Protein AF-A0A821YHN1-F1 (afdb_monomer_lite)

Structure (mmCIF, N/CA/C/O backbone):
data_AF-A0A821YHN1-F1
#
_entry.id   AF-A0A821YHN1-F1
#
loop_
_atom_site.group_PDB
_atom_site.id
_atom_site.type_symbol
_atom_site.label_atom_id
_atom_site.label_alt_id
_atom_site.label_comp_id
_atom_site.label_asym_id
_atom_site.label_entity_id
_atom_site.label_seq_id
_atom_site.pdbx_PDB_ins_code
_atom_site.Cartn_x
_atom_site.Cartn_y
_atom_site.Cartn_z
_atom_site.occupancy
_atom_site.B_iso_or_equiv
_atom_site.auth_seq_id
_atom_site.auth_comp_id
_atom_site.auth_asym_id
_atom_site.auth_atom_id
_atom_site.pdbx_PDB_model_num
ATOM 1 N N . MET A 1 1 ? -8.810 44.900 43.693 1.00 41.00 1 MET A N 1
ATOM 2 C CA . MET A 1 1 ? -9.451 44.378 42.469 1.00 41.00 1 MET A CA 1
ATOM 3 C C . MET A 1 1 ? -9.091 45.338 41.353 1.00 41.00 1 MET A C 1
ATOM 5 O O . MET A 1 1 ? -9.586 46.455 41.370 1.00 41.00 1 MET A O 1
ATOM 9 N N . SER A 1 2 ? -8.156 44.961 40.484 1.00 47.25 2 SER A N 1
ATOM 10 C CA . SER A 1 2 ? -7.614 45.855 39.453 1.00 47.25 2 SER A CA 1
ATOM 11 C C . SER A 1 2 ? -7.832 45.208 38.092 1.00 47.25 2 SER A C 1
ATOM 13 O O . SER A 1 2 ? -7.336 44.110 37.849 1.00 47.25 2 SER A O 1
ATOM 15 N N . SER A 1 3 ? -8.634 45.858 37.251 1.00 49.53 3 SER A N 1
ATOM 16 C CA . SER A 1 3 ? -8.987 45.409 35.902 1.00 49.53 3 SER A CA 1
ATOM 17 C C . SER A 1 3 ? -7.747 45.278 35.004 1.00 49.53 3 SER A C 1
ATOM 19 O O . SER A 1 3 ? -6.844 46.113 35.111 1.00 49.53 3 SER A O 1
ATOM 21 N N . PRO A 1 4 ? -7.682 44.290 34.092 1.00 53.59 4 PRO A N 1
ATOM 22 C CA . PRO A 1 4 ? -6.607 44.223 33.111 1.00 53.59 4 PRO A CA 1
ATOM 23 C C . PRO A 1 4 ? -6.794 45.344 32.080 1.00 53.59 4 PRO A C 1
ATOM 25 O O . PRO A 1 4 ? -7.814 45.421 31.399 1.00 53.59 4 PRO A O 1
ATOM 28 N N . GLN A 1 5 ? -5.817 46.247 31.998 1.00 58.00 5 GLN A N 1
ATOM 29 C CA . GLN A 1 5 ? -5.789 47.318 31.004 1.00 58.00 5 GLN A CA 1
ATOM 30 C C . GLN A 1 5 ? -5.553 46.711 29.614 1.00 58.00 5 GLN A C 1
ATOM 32 O O . GLN A 1 5 ? -4.516 46.091 29.373 1.00 58.00 5 GLN A O 1
ATOM 37 N N . LEU A 1 6 ? -6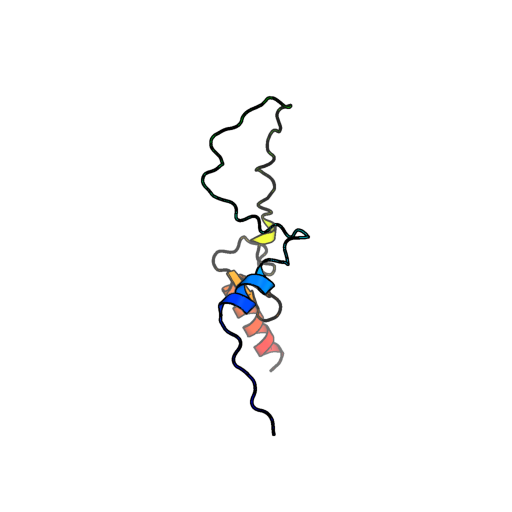.507 46.903 28.701 1.00 57.03 6 LEU A N 1
ATOM 38 C CA . LEU A 1 6 ? -6.329 46.660 27.270 1.00 57.03 6 LEU A CA 1
A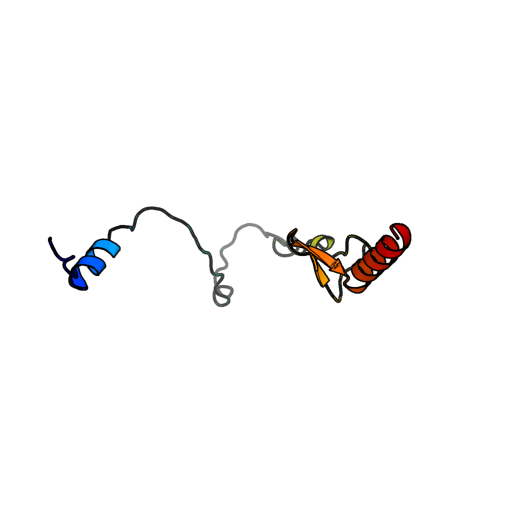TOM 39 C C . LEU A 1 6 ? -5.242 47.612 26.761 1.00 57.03 6 LEU A C 1
ATOM 41 O O . LEU A 1 6 ? -5.451 48.820 26.661 1.00 57.03 6 LEU A O 1
ATOM 45 N N . GLN A 1 7 ? -4.058 47.073 26.486 1.00 63.50 7 GLN A N 1
ATOM 46 C CA . GLN A 1 7 ? -2.973 47.840 25.884 1.00 63.50 7 GLN A CA 1
ATOM 47 C C . GLN A 1 7 ? -3.364 48.225 24.454 1.00 63.50 7 GLN A C 1
ATOM 49 O O . GLN A 1 7 ? -3.913 47.414 23.707 1.00 63.50 7 GLN A O 1
ATOM 54 N N . SER A 1 8 ? -3.102 49.475 24.076 1.00 61.50 8 SER A N 1
ATOM 55 C CA . SER A 1 8 ? -3.405 49.971 22.738 1.00 61.50 8 SER A CA 1
ATOM 56 C C . SER A 1 8 ? -2.560 49.234 21.689 1.00 61.50 8 SER A C 1
ATOM 58 O O . SER A 1 8 ? -1.370 48.980 21.891 1.00 61.50 8 SER A O 1
ATOM 60 N N . LEU A 1 9 ? -3.177 48.916 20.542 1.00 57.06 9 LEU A N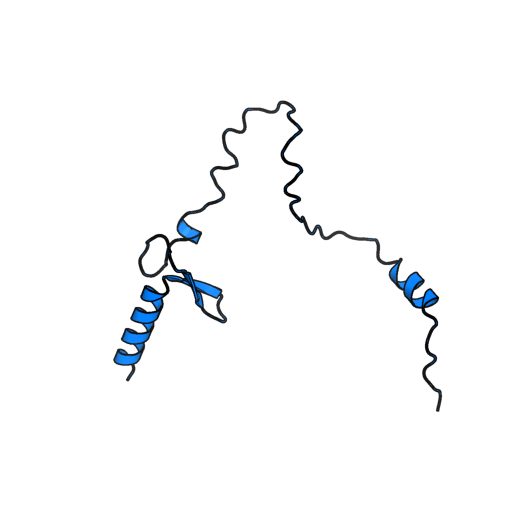 1
ATOM 61 C CA . LEU A 1 9 ? -2.563 48.216 19.401 1.00 57.06 9 LEU A CA 1
ATOM 62 C C . LEU A 1 9 ? -1.133 48.673 19.013 1.00 57.06 9 LEU A C 1
ATOM 64 O O . LEU A 1 9 ? -0.340 47.808 18.637 1.00 57.06 9 LEU A O 1
ATOM 68 N N . PRO A 1 10 ? -0.742 49.964 19.117 1.00 59.34 10 PRO A N 1
ATOM 69 C CA . PRO A 1 10 ? 0.607 50.392 18.742 1.00 59.34 10 PRO A CA 1
ATOM 70 C C . PRO A 1 10 ? 1.719 49.786 19.611 1.00 59.34 10 PRO A C 1
ATOM 72 O O . PRO A 1 10 ? 2.821 49.555 19.120 1.00 59.34 10 PRO A O 1
ATOM 75 N N . ALA A 1 11 ? 1.444 49.495 20.889 1.00 54.59 11 ALA A N 1
ATOM 76 C CA . ALA A 1 11 ? 2.454 48.982 21.818 1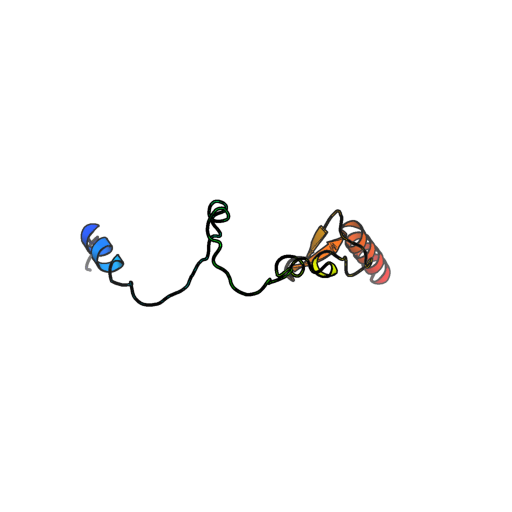.00 54.59 11 ALA A CA 1
ATOM 77 C C . ALA A 1 11 ? 2.794 47.501 21.565 1.00 54.59 11 ALA A C 1
ATOM 79 O O . ALA A 1 11 ? 3.943 47.089 21.737 1.00 54.59 11 ALA A O 1
ATOM 80 N N . LEU A 1 12 ? 1.821 46.704 21.104 1.00 55.22 12 LEU A N 1
ATOM 81 C CA . LEU A 1 12 ? 2.061 45.324 20.667 1.00 55.22 12 LEU A CA 1
ATOM 82 C C . LEU A 1 12 ? 2.819 45.273 19.336 1.00 55.22 12 LEU A C 1
ATOM 84 O O . LEU A 1 12 ? 3.680 44.412 19.164 1.00 55.22 12 LEU A O 1
ATOM 88 N N . LEU A 1 13 ? 2.564 46.230 18.435 1.00 56.38 13 LEU A N 1
ATOM 89 C CA . LEU A 1 13 ? 3.275 46.333 17.160 1.00 56.38 13 LEU A CA 1
ATOM 90 C C . LEU A 1 13 ? 4.772 46.613 17.369 1.00 56.38 13 LEU A C 1
ATOM 92 O O . LEU A 1 13 ? 5.616 45.992 16.731 1.00 56.38 13 LEU A O 1
ATOM 96 N N . GLN A 1 14 ? 5.103 47.492 18.320 1.00 57.88 14 GLN A N 1
ATOM 97 C CA . GLN A 1 14 ? 6.493 47.832 18.623 1.00 57.88 14 GLN A CA 1
ATOM 98 C C . GLN A 1 14 ? 7.244 46.679 19.307 1.00 57.88 14 GLN A C 1
ATOM 100 O O . GLN A 1 14 ? 8.442 46.505 19.090 1.00 57.88 14 GLN A O 1
ATOM 105 N N . LYS A 1 15 ? 6.540 45.849 20.090 1.00 55.97 15 LYS A N 1
ATOM 106 C CA . LYS A 1 15 ? 7.130 44.663 20.726 1.00 55.97 15 LYS A CA 1
ATOM 107 C C . LYS A 1 15 ? 7.355 43.508 19.744 1.00 55.97 15 LYS A C 1
ATOM 109 O O . LYS A 1 15 ? 8.282 42.729 19.943 1.00 55.97 15 LYS A O 1
ATOM 114 N N . ALA A 1 16 ? 6.571 43.432 18.668 1.00 54.75 16 ALA A N 1
ATOM 115 C CA . ALA A 1 16 ? 6.758 42.448 17.600 1.00 54.75 16 ALA A CA 1
ATOM 116 C C . ALA A 1 16 ? 7.964 42.752 16.686 1.00 54.75 16 ALA A C 1
ATOM 118 O O . ALA A 1 16 ? 8.447 41.865 15.994 1.00 54.75 16 ALA A O 1
ATOM 119 N N . GLN A 1 17 ? 8.480 43.986 16.688 1.00 55.81 17 GLN A N 1
ATOM 120 C CA . GLN A 1 17 ? 9.560 44.406 15.784 1.00 55.81 17 GLN A CA 1
ATOM 121 C C . GLN A 1 17 ? 10.981 44.140 16.314 1.00 55.81 17 GLN A C 1
ATOM 123 O O . GLN A 1 17 ? 11.948 44.448 15.624 1.00 55.81 17 GLN A O 1
ATOM 128 N N . GLN A 1 18 ? 11.139 43.579 17.518 1.00 54.16 18 GLN A N 1
ATOM 129 C CA . GLN A 1 18 ? 12.456 43.378 18.151 1.00 54.16 18 GLN A CA 1
ATOM 130 C C . GLN A 1 18 ? 12.955 41.925 18.157 1.00 54.16 18 GLN A C 1
ATOM 132 O O . GLN A 1 18 ? 13.995 41.644 18.745 1.00 54.16 18 GLN A O 1
ATOM 137 N N . THR A 1 19 ? 12.292 41.005 17.456 1.00 47.94 19 THR A N 1
ATOM 138 C CA . THR A 1 19 ? 12.812 39.649 17.207 1.00 47.94 19 THR A CA 1
ATOM 139 C C . THR A 1 19 ? 13.238 39.507 15.750 1.00 47.94 19 THR A C 1
ATOM 141 O O . THR A 1 19 ? 12.611 38.804 14.967 1.00 47.94 19 THR A O 1
ATOM 144 N N . ALA A 1 20 ? 14.298 40.222 15.380 1.00 49.69 20 ALA A N 1
ATOM 145 C CA . ALA A 1 20 ? 15.032 40.012 14.136 1.00 49.69 20 ALA A CA 1
ATOM 146 C C . ALA A 1 20 ? 16.499 39.742 14.489 1.00 49.69 20 ALA A C 1
ATOM 148 O O . ALA A 1 20 ? 17.361 40.604 14.348 1.00 49.69 20 ALA A O 1
ATOM 149 N N . ALA A 1 21 ? 16.753 38.553 15.028 1.00 51.62 21 ALA A N 1
ATOM 150 C CA . ALA A 1 21 ? 18.079 37.959 15.077 1.00 51.62 21 ALA A CA 1
ATOM 151 C C . ALA A 1 21 ? 17.925 36.437 15.187 1.00 51.62 21 ALA A C 1
ATOM 153 O O . ALA A 1 21 ? 17.416 35.943 16.193 1.00 51.62 21 ALA A O 1
ATOM 154 N N . ASN A 1 22 ? 18.430 35.759 14.154 1.00 47.97 22 ASN A N 1
ATOM 155 C CA . ASN A 1 22 ? 18.710 34.328 13.997 1.00 47.97 22 ASN A CA 1
ATOM 156 C C . ASN A 1 22 ? 17.745 33.543 13.091 1.00 47.97 22 ASN A C 1
ATOM 158 O O . ASN A 1 22 ? 16.548 33.428 13.340 1.00 47.97 22 ASN A O 1
ATOM 162 N N . ASP A 1 23 ? 18.376 33.043 12.030 1.00 50.66 23 ASP A N 1
ATOM 163 C CA . ASP A 1 23 ? 17.947 32.204 10.919 1.00 50.66 23 ASP A CA 1
ATOM 164 C C . ASP A 1 23 ? 17.045 31.011 11.270 1.00 50.66 23 ASP A C 1
ATOM 166 O O . ASP A 1 23 ? 17.395 30.199 12.121 1.00 50.66 23 ASP A O 1
ATOM 170 N N . GLU A 1 24 ? 15.988 30.814 10.478 1.00 47.31 24 GLU A N 1
ATOM 171 C CA . GLU A 1 24 ? 15.702 29.513 9.861 1.00 47.31 24 GLU A CA 1
ATOM 172 C C . GLU A 1 24 ? 15.081 29.755 8.478 1.00 47.31 24 GLU A C 1
ATOM 174 O O . GLU A 1 24 ? 14.033 30.382 8.321 1.00 47.31 24 GLU A O 1
ATOM 179 N N . ILE A 1 25 ? 15.804 29.308 7.458 1.00 50.12 25 ILE A N 1
ATOM 180 C CA . ILE A 1 25 ? 15.449 29.386 6.046 1.00 50.12 25 ILE A CA 1
ATOM 181 C C . ILE A 1 25 ? 14.271 28.434 5.792 1.00 50.12 25 ILE A C 1
ATOM 183 O O . ILE A 1 25 ? 14.418 27.218 5.883 1.00 50.12 25 ILE A O 1
ATOM 187 N N . LEU A 1 26 ? 13.106 28.981 5.445 1.00 52.16 26 LEU A N 1
ATOM 188 C CA . LEU A 1 26 ? 12.055 28.258 4.728 1.00 52.16 26 LEU A CA 1
ATOM 189 C C . LEU A 1 26 ? 12.257 28.554 3.242 1.00 52.16 26 LEU A C 1
ATOM 191 O O . LEU A 1 26 ? 11.734 29.542 2.726 1.00 52.16 26 LEU A O 1
ATOM 195 N N . ASP A 1 27 ? 13.044 27.720 2.563 1.00 43.81 27 ASP A N 1
ATOM 196 C CA . ASP A 1 27 ? 13.180 27.792 1.109 1.00 43.81 27 ASP A CA 1
ATOM 197 C C . ASP A 1 27 ? 11.873 27.315 0.464 1.00 43.81 27 ASP A C 1
ATOM 199 O O . ASP A 1 27 ? 11.647 26.133 0.197 1.00 43.81 27 ASP A O 1
ATOM 203 N N . ILE A 1 28 ? 10.985 28.276 0.221 1.00 52.38 28 ILE A N 1
ATOM 204 C CA . ILE A 1 28 ? 9.955 28.171 -0.804 1.00 52.38 28 ILE A CA 1
ATOM 205 C C . ILE A 1 28 ? 10.705 28.216 -2.135 1.00 52.38 28 ILE A C 1
ATOM 207 O O . ILE A 1 28 ? 11.275 29.241 -2.502 1.00 52.38 28 ILE A O 1
ATOM 211 N N . ILE A 1 29 ? 10.745 27.097 -2.854 1.00 51.91 29 ILE A N 1
ATOM 212 C CA . ILE A 1 29 ? 11.306 27.078 -4.205 1.00 51.91 29 ILE A CA 1
ATOM 213 C C . ILE A 1 29 ? 10.329 27.829 -5.116 1.00 51.91 29 ILE A C 1
ATOM 215 O O . ILE A 1 29 ? 9.320 27.271 -5.548 1.00 51.91 29 ILE A O 1
ATOM 219 N N . ASP A 1 30 ? 10.628 29.097 -5.403 1.00 44.16 30 ASP A N 1
ATOM 220 C CA . ASP A 1 30 ? 9.946 29.867 -6.443 1.00 44.16 30 ASP A CA 1
ATOM 221 C C . ASP A 1 30 ? 10.269 29.263 -7.817 1.00 44.16 30 ASP A C 1
ATOM 223 O O . ASP A 1 30 ? 11.412 29.284 -8.292 1.00 44.16 30 ASP A O 1
ATOM 227 N N . LEU A 1 31 ? 9.233 28.729 -8.468 1.00 53.62 31 LEU A N 1
ATOM 228 C CA . LEU A 1 31 ? 9.284 28.051 -9.768 1.00 53.62 31 LEU A CA 1
ATOM 229 C C . LEU A 1 31 ? 9.776 28.940 -10.935 1.00 53.62 31 LEU A C 1
ATOM 231 O O . LEU A 1 31 ? 9.973 28.431 -12.036 1.00 53.62 31 LEU A O 1
ATOM 235 N N . GLU A 1 32 ? 9.999 30.241 -10.730 1.00 54.88 32 GLU A N 1
ATOM 236 C CA . GLU A 1 32 ? 10.355 31.197 -11.793 1.00 54.88 32 GLU A CA 1
ATOM 237 C C . GLU A 1 32 ? 11.863 31.493 -11.926 1.00 54.88 32 GLU A C 1
ATOM 239 O O . GLU A 1 32 ? 12.287 32.079 -12.924 1.00 54.88 32 GLU A O 1
ATOM 244 N N . SER A 1 33 ? 12.719 31.064 -10.987 1.00 46.69 33 SER A N 1
ATOM 245 C CA . SER A 1 33 ? 14.145 31.457 -11.006 1.00 4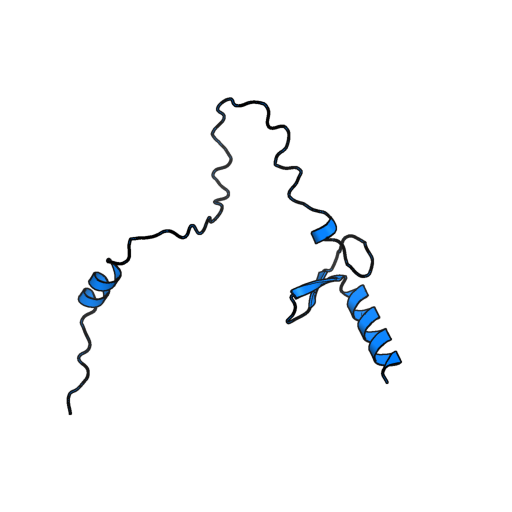6.69 33 SER A CA 1
ATOM 246 C C . SER A 1 33 ? 15.069 30.612 -11.908 1.00 46.69 33 SER A C 1
ATOM 248 O O . SER A 1 33 ? 16.238 30.960 -12.086 1.00 46.69 33 SER A O 1
ATOM 250 N N . LEU A 1 34 ? 14.580 29.538 -12.544 1.00 51.41 34 LEU A N 1
ATOM 251 C CA . LEU A 1 34 ? 15.426 28.599 -13.307 1.00 51.41 34 LEU A CA 1
ATOM 252 C C . LEU A 1 34 ? 15.971 29.116 -14.658 1.00 51.41 34 LEU A C 1
ATOM 254 O O . LEU A 1 34 ? 16.677 28.374 -15.341 1.00 51.41 34 LEU A O 1
ATOM 258 N N . SER A 1 35 ? 15.687 30.352 -15.078 1.00 53.19 35 SER A N 1
ATOM 259 C CA . SER A 1 35 ? 15.998 30.772 -16.456 1.00 53.19 35 SER A CA 1
ATOM 260 C C . SER A 1 35 ? 17.373 31.424 -16.671 1.00 53.19 35 SER A C 1
ATOM 262 O O . SER A 1 35 ? 17.885 31.385 -17.787 1.00 53.19 35 SER A O 1
ATOM 264 N N . THR A 1 36 ? 18.048 32.001 -15.669 1.00 50.22 36 THR A N 1
ATOM 265 C CA . THR A 1 36 ? 19.258 32.800 -15.975 1.00 50.22 36 THR A CA 1
ATOM 266 C C . THR A 1 36 ? 20.322 32.829 -14.877 1.00 50.22 36 THR A C 1
ATOM 268 O O . THR A 1 36 ? 20.370 33.777 -14.096 1.00 50.22 36 THR A O 1
ATOM 271 N N . ARG A 1 37 ? 21.268 31.874 -14.893 1.00 49.97 37 ARG A N 1
ATOM 272 C CA . ARG A 1 37 ? 22.708 32.176 -14.711 1.00 49.97 37 ARG A CA 1
ATOM 273 C C . ARG A 1 37 ? 23.616 30.981 -15.012 1.00 49.97 37 ARG A C 1
ATOM 275 O O . ARG A 1 37 ? 23.814 30.089 -14.197 1.00 49.97 37 ARG A O 1
ATOM 282 N N . THR A 1 38 ? 24.242 31.029 -16.180 1.00 52.19 38 THR A N 1
ATOM 283 C CA . THR A 1 38 ? 25.427 30.256 -16.555 1.00 52.19 38 THR A CA 1
ATOM 284 C C . THR A 1 38 ? 26.681 31.058 -16.203 1.00 52.19 38 THR A C 1
ATOM 286 O O . THR A 1 38 ? 26.917 32.121 -16.771 1.00 52.19 38 THR A O 1
ATOM 289 N N . THR A 1 39 ? 27.529 30.536 -15.315 1.00 45.38 39 THR A N 1
ATOM 290 C CA . THR A 1 39 ? 28.959 30.884 -15.276 1.00 45.38 39 THR A CA 1
ATOM 291 C C . THR A 1 39 ? 29.773 29.620 -15.070 1.00 45.38 39 THR A C 1
ATOM 293 O O . THR A 1 39 ? 29.537 28.856 -14.136 1.00 45.38 39 THR A O 1
ATOM 296 N N . ALA A 1 40 ? 30.704 29.416 -15.997 1.00 53.03 40 ALA A N 1
ATOM 297 C CA . ALA A 1 40 ? 31.520 28.234 -16.184 1.00 53.03 40 ALA A CA 1
ATOM 298 C C . ALA A 1 40 ? 32.212 27.758 -14.898 1.00 53.03 40 ALA A C 1
ATOM 300 O O . ALA A 1 40 ? 33.215 28.312 -14.456 1.00 53.03 40 ALA A O 1
ATOM 301 N N . THR A 1 41 ? 31.716 26.654 -14.360 1.00 49.09 41 THR A N 1
ATOM 302 C CA . THR A 1 41 ? 32.536 25.662 -13.671 1.00 49.09 41 THR A CA 1
ATOM 303 C C . THR A 1 41 ? 32.278 24.322 -14.365 1.00 49.09 41 THR A C 1
ATOM 305 O O . THR A 1 41 ? 31.276 24.181 -15.062 1.00 49.09 41 THR A O 1
ATOM 308 N N . LYS A 1 42 ? 33.269 23.425 -14.300 1.00 51.12 42 LYS A N 1
ATOM 309 C CA . LYS A 1 42 ? 33.379 22.083 -14.921 1.00 51.12 42 LYS A CA 1
ATOM 310 C C . LYS A 1 42 ? 32.021 21.417 -15.212 1.00 51.12 42 LYS A C 1
ATOM 312 O O . LYS A 1 42 ? 31.130 21.584 -14.387 1.00 51.12 42 LYS A O 1
ATOM 317 N N . PRO A 1 43 ? 31.854 20.631 -16.298 1.00 44.22 43 PRO A N 1
ATOM 318 C CA . PRO A 1 43 ? 30.566 20.012 -16.591 1.00 44.22 43 PRO A CA 1
ATOM 319 C C . PRO A 1 43 ? 30.150 19.145 -15.398 1.00 44.22 43 PRO A C 1
ATOM 321 O O . PRO A 1 43 ? 30.688 18.066 -15.177 1.00 44.22 43 PRO A O 1
ATOM 324 N N . VAL A 1 44 ? 29.211 19.647 -14.594 1.00 57.12 44 VAL A N 1
ATOM 325 C CA . VAL A 1 44 ? 28.435 18.836 -13.663 1.00 57.12 44 VAL A CA 1
ATOM 326 C C . VAL A 1 44 ? 27.438 18.118 -14.550 1.00 57.12 44 VAL A C 1
ATOM 328 O O . VAL A 1 44 ? 26.296 18.535 -14.735 1.00 57.12 44 VAL A O 1
ATOM 331 N N . GLU A 1 45 ? 27.925 17.072 -15.202 1.00 49.75 45 GLU A N 1
ATOM 332 C CA . GLU A 1 45 ? 27.078 16.107 -15.865 1.00 49.75 45 GLU A CA 1
ATOM 333 C C . GLU A 1 45 ? 26.221 15.424 -14.791 1.00 49.75 45 GLU A C 1
ATOM 335 O O . GLU A 1 45 ? 26.648 14.536 -14.064 1.00 49.75 45 GLU A O 1
ATOM 340 N N . ASN A 1 46 ? 24.976 15.899 -14.703 1.00 52.62 46 ASN A N 1
ATOM 341 C CA . ASN A 1 46 ? 23.828 15.232 -14.097 1.00 52.62 46 ASN A CA 1
ATOM 342 C C . ASN A 1 46 ? 23.741 15.187 -12.560 1.00 52.62 46 ASN A C 1
ATOM 344 O O . ASN A 1 46 ? 23.565 14.119 -11.981 1.00 52.62 46 ASN A O 1
ATOM 348 N N . SER A 1 47 ? 23.653 16.344 -11.894 1.00 51.19 47 SER A N 1
ATOM 349 C CA . SER A 1 47 ? 23.102 16.392 -10.520 1.00 51.19 47 SER A CA 1
ATOM 350 C C . SER A 1 47 ? 21.559 16.392 -10.464 1.00 51.19 47 SER A C 1
ATOM 352 O O . SER A 1 47 ? 20.982 16.481 -9.386 1.00 51.19 47 SER A O 1
ATOM 354 N N . LEU A 1 48 ? 20.877 16.260 -11.611 1.00 51.88 48 LEU A N 1
ATOM 355 C CA . LEU A 1 48 ? 19.418 16.092 -11.720 1.00 51.88 48 LEU A CA 1
ATOM 356 C C . LEU A 1 48 ? 19.057 14.718 -12.317 1.00 51.88 48 LEU A C 1
ATOM 358 O O . LEU A 1 48 ? 18.133 14.580 -13.110 1.00 51.88 48 LEU A O 1
ATOM 362 N N . ARG A 1 49 ? 19.836 13.679 -12.003 1.00 51.69 49 ARG A N 1
ATOM 363 C CA . ARG A 1 49 ? 19.470 12.279 -12.298 1.00 51.69 49 ARG A CA 1
ATOM 364 C C . ARG A 1 49 ? 19.375 11.395 -11.052 1.00 51.69 49 ARG A C 1
ATOM 366 O O . ARG A 1 49 ? 19.096 10.212 -11.186 1.00 51.69 49 ARG A O 1
ATOM 373 N N . GLY A 1 50 ? 19.593 11.955 -9.859 1.00 53.91 50 GLY A N 1
ATOM 374 C CA . GLY A 1 50 ? 19.805 11.178 -8.632 1.00 53.91 50 GLY A CA 1
ATOM 375 C C . GLY A 1 50 ? 18.761 11.323 -7.521 1.00 53.91 50 GLY A C 1
ATOM 376 O O . GLY A 1 50 ? 18.947 10.710 -6.481 1.00 53.91 50 GLY A O 1
ATOM 377 N N . ILE A 1 51 ? 17.694 12.115 -7.692 1.00 59.41 51 ILE A N 1
ATOM 378 C CA . ILE A 1 51 ? 16.755 12.424 -6.585 1.00 59.41 51 ILE A CA 1
ATOM 379 C C . ILE A 1 51 ? 15.451 11.604 -6.659 1.00 59.41 51 ILE A C 1
ATOM 381 O O . ILE A 1 51 ? 14.693 11.546 -5.699 1.00 59.41 51 ILE A O 1
ATOM 385 N N . LEU A 1 52 ? 15.199 10.889 -7.759 1.00 59.47 52 LEU A N 1
ATOM 386 C CA . LEU A 1 52 ? 14.093 9.932 -7.847 1.00 59.47 52 LEU A CA 1
ATOM 387 C C . LEU A 1 52 ? 14.624 8.536 -7.532 1.00 59.47 52 LEU A C 1
ATOM 389 O O . LEU A 1 52 ? 14.870 7.734 -8.434 1.00 59.47 52 LEU A O 1
ATOM 393 N N . ASN A 1 53 ? 14.861 8.263 -6.249 1.00 71.00 53 ASN A N 1
ATOM 394 C CA . ASN A 1 53 ? 15.141 6.896 -5.842 1.00 71.00 53 ASN A CA 1
ATOM 395 C C . ASN A 1 53 ? 13.858 6.076 -6.054 1.00 71.00 53 ASN A C 1
ATOM 397 O O . ASN A 1 53 ? 12.844 6.335 -5.408 1.00 71.00 53 ASN A O 1
ATOM 401 N N . LYS A 1 54 ? 13.899 5.125 -6.998 1.00 72.94 54 LYS A N 1
ATOM 402 C CA . LYS A 1 54 ? 12.759 4.258 -7.343 1.00 72.94 54 LYS A CA 1
ATOM 403 C C . LYS A 1 54 ? 12.225 3.541 -6.105 1.00 72.94 54 LYS A C 1
ATOM 405 O O . LYS A 1 54 ? 11.020 3.363 -5.998 1.00 72.94 54 LYS A O 1
ATOM 410 N N . ASP A 1 55 ? 13.101 3.254 -5.147 1.00 75.12 55 ASP A N 1
ATOM 411 C CA . ASP A 1 55 ? 12.768 2.593 -3.888 1.00 75.12 55 ASP A CA 1
ATOM 412 C C . ASP A 1 55 ? 11.759 3.384 -3.040 1.00 75.12 55 ASP A C 1
ATOM 414 O O . ASP A 1 55 ? 11.024 2.787 -2.262 1.00 75.12 55 ASP A O 1
ATOM 418 N N . LEU A 1 56 ? 11.664 4.710 -3.212 1.00 81.25 56 LEU A N 1
ATOM 419 C CA . LEU A 1 56 ? 10.679 5.545 -2.507 1.00 81.25 56 LEU A CA 1
ATOM 420 C C . LEU A 1 56 ? 9.244 5.331 -3.008 1.00 81.25 56 LEU A C 1
ATOM 422 O O . LEU A 1 56 ? 8.293 5.642 -2.294 1.00 81.25 56 LEU A O 1
ATOM 426 N N . PHE A 1 57 ? 9.090 4.817 -4.229 1.00 85.56 57 PHE A N 1
ATOM 427 C CA . PHE A 1 57 ? 7.798 4.579 -4.875 1.00 85.56 57 PHE A CA 1
ATOM 428 C C . PHE A 1 57 ? 7.498 3.089 -5.053 1.00 85.56 57 PHE A C 1
ATOM 430 O O . PHE A 1 57 ? 6.484 2.737 -5.649 1.00 85.56 57 PHE A O 1
ATOM 437 N N . THR A 1 58 ? 8.354 2.213 -4.533 1.00 93.81 58 THR A N 1
ATOM 438 C CA . THR A 1 58 ? 8.173 0.764 -4.601 1.00 93.81 58 THR A CA 1
ATOM 439 C C . THR A 1 58 ? 7.390 0.272 -3.387 1.00 93.81 58 THR A C 1
ATOM 441 O O . THR A 1 58 ? 7.724 0.604 -2.249 1.00 93.81 58 THR A O 1
ATOM 444 N N . CYS A 1 59 ? 6.355 -0.539 -3.598 1.00 94.44 59 CYS A N 1
ATOM 445 C CA . CYS A 1 59 ? 5.602 -1.139 -2.504 1.00 94.44 59 CYS A CA 1
ATOM 446 C C . CYS A 1 59 ? 6.468 -2.179 -1.769 1.00 94.44 59 CYS A C 1
ATOM 448 O O . CYS A 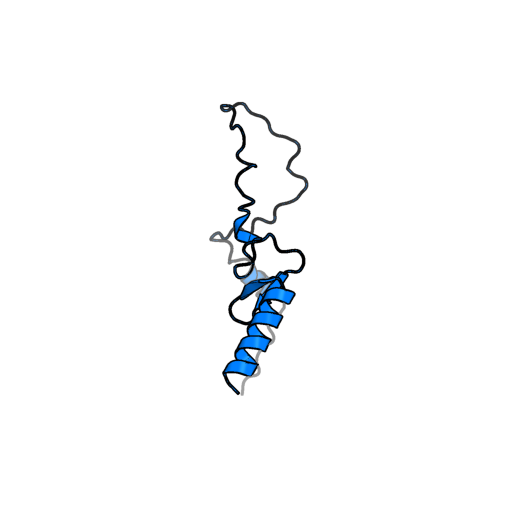1 59 ? 6.952 -3.115 -2.405 1.00 94.44 59 CYS A O 1
ATOM 450 N N . PRO A 1 60 ? 6.591 -2.120 -0.431 1.00 93.31 60 PRO A N 1
ATOM 451 C CA . PRO A 1 60 ? 7.351 -3.119 0.329 1.00 93.31 60 PRO A CA 1
ATOM 452 C C . PRO A 1 60 ? 6.760 -4.541 0.316 1.00 93.31 60 PRO A C 1
ATOM 454 O O . PRO A 1 60 ? 7.425 -5.472 0.759 1.00 93.31 60 PRO A O 1
ATOM 457 N N . ILE A 1 61 ? 5.507 -4.709 -0.127 1.00 94.31 61 ILE A N 1
ATOM 458 C CA . ILE A 1 61 ? 4.816 -6.008 -0.189 1.00 94.31 61 ILE A CA 1
ATOM 459 C C . ILE A 1 61 ? 4.987 -6.648 -1.570 1.00 94.31 61 ILE A C 1
ATOM 461 O O . ILE A 1 61 ? 5.303 -7.832 -1.656 1.00 94.31 61 ILE A O 1
ATOM 465 N N . THR A 1 62 ? 4.760 -5.887 -2.645 1.00 95.00 62 THR A N 1
ATOM 466 C CA . THR A 1 62 ? 4.812 -6.412 -4.022 1.00 95.00 62 THR A CA 1
ATOM 467 C C . THR A 1 62 ? 6.182 -6.250 -4.671 1.00 95.00 62 THR A C 1
ATOM 469 O O . THR A 1 62 ? 6.485 -6.969 -5.615 1.00 95.00 62 THR A O 1
ATOM 472 N N . PHE A 1 63 ? 7.020 -5.346 -4.152 1.00 93.88 63 PHE A N 1
ATOM 473 C CA . PHE A 1 63 ? 8.297 -4.927 -4.739 1.00 93.88 63 PHE A CA 1
ATOM 474 C C . PHE A 1 63 ? 8.176 -4.274 -6.127 1.00 93.88 63 PHE A C 1
ATOM 476 O O . PHE A 1 63 ? 9.179 -4.116 -6.823 1.00 93.88 63 PHE A O 1
ATOM 483 N N . ASP A 1 64 ? 6.971 -3.823 -6.487 1.00 93.69 64 ASP A N 1
ATOM 484 C CA . ASP A 1 64 ? 6.674 -3.090 -7.719 1.00 93.69 64 ASP A CA 1
ATOM 485 C C . ASP A 1 64 ? 6.417 -1.601 -7.452 1.00 93.69 64 ASP A C 1
ATOM 487 O O . ASP A 1 64 ? 6.122 -1.196 -6.324 1.00 93.69 64 ASP A O 1
ATOM 491 N N . ILE A 1 65 ? 6.524 -0.777 -8.501 1.00 93.25 65 ILE A N 1
ATOM 492 C CA . ILE A 1 65 ? 6.172 0.650 -8.442 1.00 93.25 65 ILE A CA 1
ATOM 493 C C . ILE A 1 65 ? 4.676 0.773 -8.139 1.00 93.25 65 ILE A C 1
ATOM 495 O O . ILE A 1 65 ? 3.859 0.171 -8.832 1.00 93.25 65 ILE A O 1
ATOM 499 N N . MET A 1 66 ? 4.341 1.557 -7.115 1.00 93.00 66 MET A N 1
ATOM 500 C CA . MET A 1 66 ? 2.965 1.781 -6.680 1.00 93.00 66 MET A CA 1
ATOM 501 C C . MET A 1 66 ? 2.197 2.645 -7.684 1.00 93.00 66 MET A C 1
ATOM 503 O O . MET A 1 66 ? 2.684 3.706 -8.079 1.00 93.00 66 MET A O 1
ATOM 507 N N . ASP A 1 67 ? 0.993 2.208 -8.047 1.00 92.50 67 ASP A N 1
ATOM 508 C CA . ASP A 1 67 ? 0.043 2.975 -8.869 1.00 92.50 67 ASP A CA 1
ATOM 509 C C . ASP A 1 67 ? -1.003 3.648 -7.968 1.00 92.50 67 ASP A C 1
ATOM 511 O O . ASP A 1 67 ? -1.309 4.832 -8.125 1.00 92.50 67 ASP A O 1
ATOM 515 N N . ASN A 1 68 ? -1.471 2.935 -6.934 1.00 95.69 68 ASN A N 1
ATOM 516 C CA . ASN A 1 68 ? -2.414 3.446 -5.945 1.00 95.69 68 ASN A CA 1
ATOM 517 C C . ASN A 1 68 ? -1.846 3.332 -4.513 1.00 95.69 68 ASN A C 1
ATOM 519 O O . ASN A 1 68 ? -2.158 2.386 -3.775 1.00 95.69 68 ASN A O 1
ATOM 523 N N . PRO A 1 69 ? -1.006 4.295 -4.086 1.00 94.44 69 PRO A N 1
ATOM 524 C CA . PRO A 1 69 ? -0.388 4.268 -2.771 1.00 94.44 69 PRO A CA 1
ATOM 525 C C . PRO A 1 69 ? -1.389 4.574 -1.648 1.00 94.44 69 PRO A C 1
ATOM 527 O O . PRO A 1 69 ? -2.134 5.552 -1.672 1.00 94.44 69 PRO A O 1
ATOM 530 N N . ALA A 1 70 ? -1.329 3.767 -0.598 1.00 94.69 70 ALA A N 1
ATOM 531 C CA . ALA A 1 70 ? -2.022 3.937 0.664 1.00 94.69 70 ALA A CA 1
ATOM 532 C C . ALA A 1 70 ? -1.006 4.177 1.784 1.00 94.69 70 ALA A C 1
ATOM 534 O O . ALA A 1 70 ? -0.085 3.382 1.986 1.00 94.69 70 ALA A O 1
ATOM 535 N N . THR A 1 71 ? -1.203 5.247 2.553 1.00 95.19 71 THR A N 1
ATOM 536 C CA . THR A 1 71 ? -0.370 5.562 3.719 1.00 95.19 71 THR A CA 1
ATOM 537 C C . THR A 1 71 ? -1.049 5.088 4.995 1.00 95.19 71 THR A C 1
ATOM 539 O O . THR A 1 71 ? -2.195 5.429 5.284 1.00 95.19 71 THR A O 1
ATOM 542 N N . THR A 1 72 ? -0.325 4.312 5.789 1.00 93.94 72 THR A N 1
ATOM 543 C CA . THR A 1 72 ? -0.787 3.804 7.080 1.00 93.94 72 THR A CA 1
ATOM 544 C C . THR A 1 72 ? -0.670 4.879 8.161 1.00 93.94 72 THR A C 1
ATOM 546 O O . THR A 1 72 ? 0.357 5.540 8.306 1.00 93.94 72 THR A O 1
ATOM 549 N N . VAL A 1 73 ? -1.727 5.059 8.951 1.00 92.06 73 VAL A N 1
ATOM 550 C CA . VAL A 1 73 ? -1.763 6.000 10.082 1.00 92.06 73 VAL A CA 1
ATOM 551 C C . VAL A 1 73 ? -1.663 5.190 11.377 1.00 92.06 73 VAL A C 1
ATOM 553 O O . VAL A 1 73 ? -2.334 4.163 11.484 1.00 92.06 73 VAL A O 1
ATOM 556 N N . PRO A 1 74 ? -0.858 5.605 12.374 1.00 94.00 74 PRO A N 1
ATOM 557 C CA . PRO A 1 74 ? -0.081 6.849 12.469 1.00 94.00 74 PRO A CA 1
ATOM 558 C C . PRO A 1 74 ? 1.380 6.741 12.001 1.00 94.00 74 PRO A C 1
ATOM 560 O O . PRO A 1 74 ? 2.101 7.731 12.051 1.00 94.00 74 PRO A O 1
ATOM 563 N N . CYS A 1 75 ? 1.847 5.557 11.601 1.00 94.81 75 CYS A N 1
ATOM 564 C CA . CYS A 1 75 ? 3.273 5.309 11.367 1.00 94.81 75 CYS A CA 1
ATOM 565 C C . CYS A 1 75 ? 3.813 5.862 10.038 1.00 94.81 75 CYS A C 1
ATOM 567 O O . CYS A 1 75 ? 5.027 5.938 9.879 1.00 94.81 75 CYS A O 1
ATOM 569 N N . GLY A 1 76 ? 2.948 6.255 9.101 1.00 92.62 76 GLY A N 1
ATOM 570 C CA . GLY A 1 76 ? 3.328 6.936 7.863 1.00 92.62 76 GLY A CA 1
ATOM 571 C C . GLY A 1 76 ? 3.923 6.035 6.777 1.00 92.62 76 GLY A C 1
ATOM 572 O O . GLY A 1 76 ? 4.387 6.552 5.766 1.00 92.62 76 GLY A O 1
ATOM 573 N N . HIS A 1 77 ? 3.917 4.709 6.945 1.00 93.38 77 HIS A N 1
ATOM 574 C CA . HIS A 1 77 ? 4.434 3.794 5.923 1.00 93.38 77 HIS A CA 1
ATOM 575 C C . HIS A 1 77 ? 3.461 3.668 4.749 1.00 93.38 77 HIS A C 1
ATOM 577 O O . HIS A 1 77 ? 2.248 3.609 4.960 1.00 93.38 77 HIS A O 1
ATOM 583 N N . MET A 1 78 ? 4.001 3.587 3.533 1.00 94.25 78 MET A N 1
ATOM 584 C CA . MET A 1 78 ? 3.244 3.575 2.283 1.00 94.25 78 MET A CA 1
ATOM 585 C C . MET A 1 78 ? 3.303 2.205 1.602 1.00 94.25 78 MET A C 1
ATOM 587 O O . MET A 1 78 ? 4.353 1.562 1.569 1.00 94.25 78 MET A O 1
ATOM 591 N N . PHE A 1 79 ? 2.169 1.764 1.064 1.00 95.62 79 PHE A N 1
ATOM 592 C CA . PHE A 1 79 ? 2.004 0.479 0.385 1.00 95.62 79 PHE A CA 1
ATOM 593 C C . PHE A 1 79 ? 1.060 0.633 -0.805 1.00 95.62 79 PHE A C 1
ATOM 595 O O . PHE A 1 79 ? 0.265 1.561 -0.829 1.00 95.62 79 PHE A O 1
ATOM 602 N N . GLU A 1 80 ? 1.069 -0.307 -1.746 1.00 96.38 80 GLU A N 1
ATOM 603 C CA . GLU A 1 80 ? -0.018 -0.422 -2.716 1.00 96.38 80 GLU A CA 1
ATOM 604 C C . GLU A 1 80 ? -1.315 -0.781 -1.975 1.00 96.38 80 GLU A C 1
ATOM 606 O O . GLU A 1 80 ? -1.319 -1.685 -1.127 1.00 96.38 80 GLU A O 1
ATOM 611 N N . MET A 1 81 ? -2.411 -0.083 -2.276 1.00 95.94 81 MET A N 1
ATOM 612 C CA . MET A 1 81 ? -3.664 -0.213 -1.528 1.00 95.94 81 MET A CA 1
ATOM 613 C C . MET A 1 81 ? -4.219 -1.645 -1.546 1.00 95.94 81 MET A C 1
ATOM 615 O O . MET A 1 81 ? -4.631 -2.168 -0.508 1.00 95.94 81 MET A O 1
ATOM 619 N N . ASP A 1 82 ? -4.171 -2.314 -2.695 1.00 96.19 82 ASP A N 1
ATOM 620 C CA . ASP A 1 82 ? -4.649 -3.695 -2.814 1.00 96.19 82 ASP A CA 1
ATOM 621 C C . ASP A 1 82 ? -3.768 -4.675 -2.033 1.00 96.19 82 ASP A C 1
ATOM 623 O O . ASP A 1 82 ? -4.268 -5.603 -1.389 1.00 96.19 82 ASP A O 1
ATOM 627 N N . ALA A 1 83 ? -2.454 -4.440 -2.023 1.00 96.06 83 ALA A N 1
ATOM 628 C CA . ALA A 1 83 ? -1.504 -5.290 -1.320 1.00 96.06 83 ALA A CA 1
ATOM 629 C C . ALA A 1 83 ? -1.715 -5.234 0.198 1.00 96.06 83 ALA A C 1
ATOM 631 O O . ALA A 1 83 ? -1.782 -6.280 0.852 1.00 96.06 83 ALA A O 1
ATOM 632 N N . ILE A 1 84 ? -1.871 -4.030 0.761 1.00 96.00 84 ILE A N 1
ATOM 633 C CA . ILE A 1 84 ? -2.104 -3.874 2.202 1.00 96.00 84 ILE A CA 1
ATOM 634 C C . ILE A 1 84 ? -3.479 -4.412 2.616 1.00 96.00 84 ILE A C 1
ATOM 636 O O . ILE A 1 84 ? -3.582 -5.081 3.644 1.00 96.00 84 ILE A O 1
ATOM 640 N N . ASN A 1 85 ? -4.522 -4.220 1.803 1.00 95.25 85 ASN A N 1
ATOM 641 C CA . ASN A 1 85 ? -5.857 -4.757 2.085 1.00 95.25 85 ASN A CA 1
ATOM 642 C C . ASN A 1 85 ? -5.878 -6.292 2.092 1.00 95.25 85 ASN A C 1
ATOM 644 O O . ASN A 1 85 ? -6.472 -6.902 2.988 1.00 95.25 85 ASN A O 1
ATOM 648 N N . ASN A 1 86 ? -5.208 -6.925 1.125 1.00 95.38 86 ASN A N 1
ATOM 649 C CA . ASN A 1 86 ? -5.092 -8.380 1.078 1.00 95.38 86 ASN A CA 1
ATOM 650 C C . ASN A 1 86 ? -4.324 -8.907 2.299 1.00 95.38 86 ASN A C 1
ATOM 652 O O . ASN A 1 86 ? -4.806 -9.800 2.995 1.00 95.38 86 ASN A O 1
ATOM 656 N N . PHE A 1 87 ? -3.183 -8.291 2.625 1.00 94.00 87 PHE A N 1
ATOM 657 C CA . PHE A 1 87 ? -2.410 -8.650 3.813 1.00 94.00 87 PHE A CA 1
ATOM 658 C C . PHE A 1 87 ? -3.255 -8.581 5.094 1.00 94.00 87 PHE A C 1
ATOM 660 O O . PHE A 1 87 ? -3.299 -9.550 5.852 1.00 94.00 87 PHE A O 1
ATOM 667 N N . LEU A 1 88 ? -3.979 -7.478 5.311 1.00 93.12 88 LEU A N 1
ATOM 668 C CA . LEU A 1 88 ? -4.843 -7.311 6.484 1.00 93.12 88 LEU A CA 1
ATOM 669 C C . LEU A 1 88 ? -5.981 -8.336 6.524 1.00 93.12 88 LEU A C 1
ATOM 671 O O . LEU A 1 88 ? -6.287 -8.859 7.593 1.00 93.12 88 LEU A O 1
ATOM 675 N N . THR A 1 89 ? -6.575 -8.659 5.374 1.00 94.69 89 THR A N 1
ATOM 676 C CA . THR A 1 89 ? -7.641 -9.668 5.274 1.00 94.69 89 THR A CA 1
ATOM 677 C C . THR A 1 89 ? -7.130 -11.050 5.663 1.00 94.69 89 THR A C 1
ATOM 679 O O . THR A 1 89 ? -7.746 -11.737 6.478 1.00 94.69 89 THR A O 1
ATOM 682 N N . VAL A 1 90 ? -5.982 -11.449 5.113 1.00 92.75 90 VAL A N 1
ATOM 683 C CA . VAL A 1 90 ? -5.345 -12.730 5.426 1.00 92.75 90 VAL A CA 1
ATOM 684 C C . VAL A 1 90 ? -5.015 -12.796 6.912 1.00 92.75 90 VAL A C 1
ATOM 686 O O . VAL A 1 90 ? -5.428 -13.736 7.587 1.00 92.75 90 VAL A O 1
ATOM 689 N N . VAL A 1 91 ? -4.339 -11.777 7.447 1.00 91.94 91 VAL A N 1
ATOM 690 C CA . VAL A 1 91 ? -3.993 -11.717 8.872 1.00 91.94 91 VAL A CA 1
ATOM 691 C C . VAL A 1 91 ? -5.242 -11.819 9.747 1.00 91.94 91 VAL A C 1
ATOM 693 O O . VAL A 1 91 ? -5.238 -12.623 10.672 1.00 91.94 91 VAL A O 1
ATOM 696 N N . ALA A 1 92 ? -6.318 -11.091 9.433 1.00 89.25 92 ALA A N 1
ATOM 697 C CA . ALA A 1 92 ? -7.572 -11.138 10.186 1.00 89.25 92 ALA A CA 1
ATOM 698 C C . ALA A 1 92 ? -8.193 -12.545 10.232 1.00 89.25 92 ALA A C 1
ATOM 700 O O . ALA A 1 92 ? -8.693 -12.955 11.278 1.00 89.25 92 ALA A O 1
ATOM 701 N N . ILE A 1 93 ? -8.123 -13.304 9.134 1.00 89.44 93 ILE A N 1
ATOM 702 C CA . ILE A 1 93 ? -8.591 -14.698 9.090 1.00 89.44 93 ILE A CA 1
ATOM 703 C C . ILE A 1 93 ? -7.703 -15.600 9.954 1.00 89.44 93 ILE A C 1
ATOM 705 O O . ILE A 1 93 ? -8.222 -16.429 10.691 1.00 89.44 93 ILE A O 1
ATOM 709 N N . TYR A 1 94 ? -6.378 -15.447 9.881 1.00 83.31 94 TYR A N 1
ATOM 710 C CA . TYR A 1 94 ? -5.437 -16.304 10.616 1.00 83.31 94 TYR A CA 1
ATOM 711 C C . TYR A 1 94 ? -5.432 -16.076 12.132 1.00 83.31 94 TYR A C 1
ATOM 713 O O . TYR A 1 94 ? -4.974 -16.948 12.869 1.00 83.31 94 TYR A O 1
ATOM 721 N N . ILE A 1 95 ? -5.897 -14.915 12.594 1.00 86.50 95 ILE A N 1
ATOM 722 C CA . ILE A 1 95 ? -5.963 -14.569 14.022 1.00 86.50 95 ILE A CA 1
ATOM 723 C C . ILE A 1 95 ? -7.370 -14.703 14.626 1.00 86.50 95 ILE A C 1
ATOM 725 O O . ILE A 1 95 ? -7.531 -14.400 15.808 1.00 86.50 95 ILE A O 1
ATOM 729 N N . SER A 1 96 ? -8.367 -15.112 13.832 1.00 69.31 96 SER A N 1
ATOM 730 C CA . SER A 1 96 ? -9.740 -15.400 14.286 1.00 69.31 96 SER A CA 1
ATOM 731 C C . SER A 1 96 ? -9.886 -16.853 14.728 1.00 69.31 96 SER A C 1
ATOM 733 O O . SER A 1 96 ? -10.621 -17.085 15.713 1.00 69.31 96 SER A O 1
#

pLDDT: mean 70.14, std 20.14, range [41.0, 96.38]

Sequence (96 aa):
MSSPQLQSLPALLQKAQQTAANDEILDIIDLESLSTRTTATKPVENSLRGILNKDLFTCPITFDIMDNPATTVPCGHMFEMDAINNFLTVVAIYIS

Secondary structure (DSSP, 8-state):
--PPP---HHHHHHHHTT------------TTGGG------S--TTTTSSS--GGGGB-TTT-SB-SSEEE-TTT--EEEHHHHHHHHHHHHHHT-

Foldseek 3Di:
DDDDDDDDPVVVVVVVPPPPDDDDDPPPPDPPPPPDDDDDDDPPPDPPPPPCPQVVQAAPQPRHGAPAWDADPPVGDIHRPVRVVVVVVVVVVVVD

Radius of gyration: 26.76 Å; chains: 1; bounding box: 43×67×59 Å